Protein AF-A0A1G5ZFM4-F1 (afdb_monomer)

Structure (mmCIF, N/CA/C/O backbone):
data_AF-A0A1G5ZFM4-F1
#
_entry.id   AF-A0A1G5ZFM4-F1
#
loop_
_atom_site.group_PDB
_atom_site.id
_atom_site.type_symbol
_atom_site.label_atom_id
_atom_site.label_alt_id
_atom_site.label_comp_id
_atom_site.label_asym_id
_atom_site.label_entity_id
_atom_site.label_seq_id
_atom_site.pdbx_PDB_ins_code
_atom_site.Cartn_x
_atom_site.Cartn_y
_atom_site.Cartn_z
_atom_site.occupancy
_atom_site.B_iso_or_equiv
_atom_site.auth_seq_id
_atom_site.auth_comp_id
_atom_site.auth_asym_id
_atom_site.auth_atom_id
_atom_site.pdbx_PDB_model_num
ATOM 1 N N . MET A 1 1 ? -8.420 15.156 22.015 1.00 40.09 1 MET A N 1
ATOM 2 C CA . MET A 1 1 ? -8.846 15.618 20.677 1.00 40.09 1 MET A CA 1
ATOM 3 C C . MET A 1 1 ? -8.509 14.537 19.638 1.00 40.09 1 MET A C 1
ATOM 5 O O . MET A 1 1 ? -7.504 14.629 18.958 1.00 40.09 1 MET A O 1
ATOM 9 N N . LEU A 1 2 ? -9.284 13.442 19.582 1.00 51.28 2 LEU A N 1
ATOM 10 C CA . LEU A 1 2 ? -9.049 12.286 18.688 1.00 51.28 2 LEU A CA 1
ATOM 11 C C . LEU A 1 2 ? -10.316 12.008 17.871 1.00 51.28 2 LEU A C 1
ATOM 13 O O . LEU A 1 2 ? -10.986 10.988 18.011 1.00 51.28 2 LEU A O 1
ATOM 17 N N . GLY A 1 3 ? -10.688 12.980 17.049 1.00 60.31 3 GLY A N 1
ATOM 18 C CA . GLY A 1 3 ? -11.820 12.876 16.142 1.00 60.31 3 GLY A CA 1
ATOM 19 C C . GLY A 1 3 ? -11.509 13.687 14.905 1.00 60.31 3 GLY A C 1
ATOM 20 O O . GLY A 1 3 ? -11.677 14.895 14.929 1.00 60.31 3 GLY A O 1
ATOM 21 N N . ILE A 1 4 ? -11.006 13.036 13.856 1.00 63.47 4 ILE A N 1
ATOM 22 C CA . ILE A 1 4 ? -10.838 13.707 12.561 1.00 63.47 4 ILE A CA 1
ATOM 23 C C . ILE A 1 4 ? -11.514 12.889 11.458 1.00 63.47 4 ILE A C 1
ATOM 25 O O . ILE A 1 4 ? -12.277 13.446 10.678 1.00 63.47 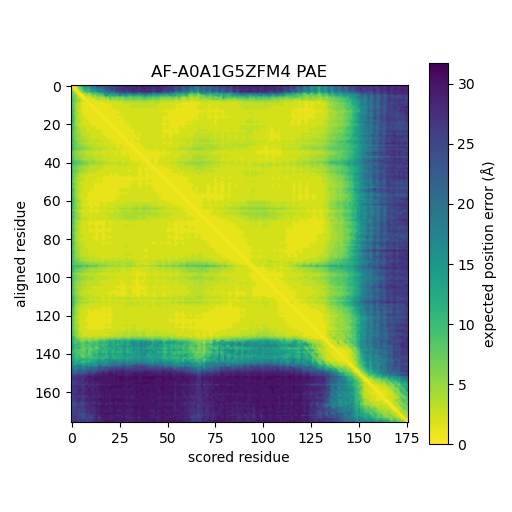4 ILE A O 1
ATOM 29 N N . LEU A 1 5 ? -11.369 11.558 11.443 1.00 72.19 5 LEU A N 1
ATOM 30 C CA . LEU A 1 5 ? -12.020 10.723 10.427 1.00 72.19 5 LEU A CA 1
ATOM 31 C C . LEU A 1 5 ? -13.187 9.898 10.981 1.00 72.19 5 LEU A C 1
ATOM 33 O O . LEU A 1 5 ? -13.056 9.162 11.966 1.00 72.19 5 LEU A O 1
ATOM 37 N N . LYS A 1 6 ? -14.335 9.992 10.299 1.00 84.25 6 LYS A N 1
ATOM 38 C CA . LYS A 1 6 ? -15.476 9.088 10.492 1.00 84.25 6 LYS A CA 1
ATOM 39 C C . LYS A 1 6 ? -15.071 7.671 10.068 1.00 84.25 6 LYS A C 1
ATOM 41 O O . LYS A 1 6 ? -14.254 7.499 9.165 1.00 84.25 6 LYS A O 1
ATOM 46 N N . ASN A 1 7 ? -15.675 6.650 10.681 1.00 86.50 7 ASN A N 1
ATOM 47 C CA . ASN A 1 7 ? -15.388 5.251 10.327 1.00 86.50 7 ASN A CA 1
ATOM 48 C C . ASN A 1 7 ? -15.657 4.973 8.838 1.00 86.50 7 ASN A C 1
ATOM 50 O O . ASN A 1 7 ? -14.883 4.273 8.200 1.00 86.50 7 ASN A O 1
ATOM 54 N N . THR A 1 8 ? -16.686 5.603 8.264 1.00 91.00 8 THR A N 1
ATOM 55 C CA . THR A 1 8 ? -16.989 5.534 6.828 1.00 91.00 8 THR A CA 1
ATOM 56 C C . THR A 1 8 ? -15.847 6.058 5.956 1.00 91.00 8 THR A C 1
ATOM 58 O O . THR A 1 8 ? -15.539 5.455 4.932 1.00 91.00 8 THR A O 1
ATOM 61 N N . THR A 1 9 ? -15.185 7.145 6.361 1.00 95.19 9 THR A N 1
ATOM 62 C CA . THR A 1 9 ? -14.025 7.690 5.645 1.00 95.19 9 THR A CA 1
ATOM 63 C C . THR A 1 9 ? -12.827 6.751 5.727 1.00 95.19 9 THR A C 1
ATOM 65 O O . THR A 1 9 ? -12.154 6.544 4.724 1.00 95.19 9 THR A O 1
ATOM 68 N N . ILE A 1 10 ? -12.591 6.126 6.885 1.00 96.19 10 ILE A N 1
ATOM 69 C CA . ILE A 1 10 ? -11.510 5.144 7.040 1.00 96.19 10 ILE A CA 1
ATOM 70 C C . ILE A 1 10 ? -11.770 3.924 6.158 1.00 96.19 10 ILE A C 1
ATOM 72 O O . ILE A 1 10 ? -10.892 3.551 5.392 1.00 96.19 10 ILE A O 1
ATOM 76 N N . THR A 1 11 ? -12.979 3.357 6.171 1.00 97.19 11 THR A N 1
ATOM 77 C CA . THR A 1 11 ? -13.350 2.249 5.273 1.00 97.19 11 THR A CA 1
ATOM 78 C C . THR A 1 11 ? -13.088 2.592 3.807 1.00 97.19 11 THR A C 1
ATOM 80 O O . THR A 1 11 ? -12.487 1.791 3.095 1.00 97.19 11 THR A O 1
ATOM 83 N N . LYS A 1 12 ? -13.470 3.796 3.359 1.00 97.81 12 LYS A N 1
ATOM 84 C CA . LYS A 1 12 ? -13.161 4.267 2.000 1.00 97.81 12 LYS A CA 1
ATOM 85 C C . LYS A 1 12 ? -11.655 4.382 1.752 1.00 97.81 12 LYS A C 1
ATOM 87 O O . LYS A 1 12 ? -11.217 4.028 0.669 1.00 97.81 12 LYS A O 1
ATOM 92 N N . GLY A 1 13 ? -10.874 4.812 2.742 1.00 98.00 13 GLY A N 1
ATOM 93 C CA . GLY A 1 13 ? -9.412 4.861 2.662 1.00 98.00 13 GLY A CA 1
ATOM 94 C C . GLY A 1 13 ? -8.767 3.488 2.443 1.00 98.00 13 GLY A C 1
ATOM 95 O O . GLY A 1 13 ? -7.890 3.371 1.598 1.00 98.00 13 GLY A O 1
ATOM 96 N N . PHE A 1 14 ? -9.249 2.432 3.113 1.00 98.56 14 PHE A N 1
ATOM 97 C CA . PHE A 1 14 ? -8.791 1.053 2.858 1.00 98.56 14 PHE A CA 1
ATOM 98 C C . PHE A 1 14 ? -9.116 0.595 1.432 1.00 98.56 14 PHE A C 1
ATOM 100 O O . PHE A 1 14 ? -8.272 -0.002 0.768 1.00 98.56 14 PHE A O 1
ATOM 107 N N . VAL A 1 15 ? -10.333 0.881 0.954 1.00 98.56 15 VAL A N 1
ATOM 108 C CA . VAL A 1 15 ? -10.727 0.546 -0.423 1.00 98.56 15 VAL A CA 1
ATOM 109 C C . VAL A 1 15 ? -9.863 1.306 -1.424 1.00 98.56 15 VAL A C 1
ATOM 111 O O . VAL A 1 15 ? -9.356 0.708 -2.365 1.00 98.56 15 VAL A O 1
ATOM 114 N N . LEU A 1 16 ? -9.644 2.601 -1.193 1.00 98.38 16 LEU A N 1
ATOM 115 C CA . LEU A 1 16 ? -8.810 3.444 -2.041 1.00 98.38 16 LEU A CA 1
ATOM 116 C C . LEU A 1 16 ? -7.363 2.937 -2.085 1.00 98.38 16 LEU A C 1
ATOM 118 O O . LEU A 1 16 ? -6.819 2.805 -3.174 1.00 98.38 16 LEU A O 1
ATOM 122 N N . ALA A 1 17 ? -6.776 2.577 -0.939 1.00 98.38 17 ALA A N 1
ATOM 123 C CA . ALA A 1 17 ? -5.447 1.965 -0.870 1.00 98.38 17 ALA A CA 1
ATOM 124 C C . ALA A 1 17 ? -5.358 0.704 -1.736 1.00 98.38 17 ALA A C 1
ATOM 126 O O . ALA A 1 17 ? -4.414 0.532 -2.505 1.00 98.38 17 ALA A O 1
ATOM 127 N N . GLY A 1 18 ? -6.373 -0.159 -1.655 1.00 98.44 18 GLY A N 1
ATOM 128 C CA . GLY A 1 18 ? -6.423 -1.363 -2.474 1.00 98.44 18 GLY A CA 1
ATOM 129 C C . GLY A 1 18 ? -6.543 -1.068 -3.964 1.00 98.44 18 GLY A C 1
ATOM 130 O O . GLY A 1 18 ? -5.833 -1.675 -4.758 1.00 98.44 18 GLY A O 1
ATOM 131 N N . LEU A 1 19 ? -7.380 -0.102 -4.350 1.00 98.44 19 LEU A N 1
ATOM 132 C CA . LEU A 1 19 ? -7.529 0.319 -5.746 1.00 98.44 19 LEU A CA 1
ATOM 133 C C . LEU A 1 19 ? -6.250 0.951 -6.307 1.00 98.44 19 LEU A C 1
ATOM 135 O O . LEU A 1 19 ? -5.913 0.694 -7.459 1.00 98.44 19 LEU A O 1
ATOM 139 N N . PHE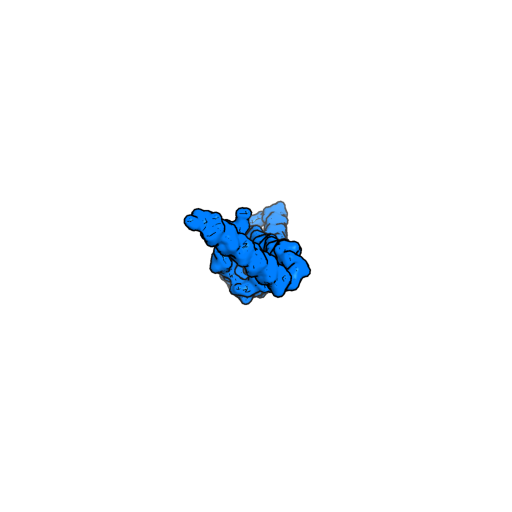 A 1 20 ? -5.506 1.719 -5.508 1.00 97.94 20 PHE A N 1
ATOM 140 C CA . PHE A 1 20 ? -4.201 2.233 -5.926 1.00 97.94 20 PHE A CA 1
ATOM 141 C C . PHE A 1 20 ? -3.205 1.104 -6.181 1.00 97.94 20 PHE A C 1
ATOM 143 O O . PHE A 1 20 ? -2.521 1.136 -7.201 1.00 97.94 20 PHE A O 1
ATOM 150 N N . ASN A 1 21 ? -3.181 0.059 -5.351 1.00 98.31 21 ASN A N 1
ATOM 151 C CA . ASN A 1 21 ? -2.384 -1.131 -5.654 1.00 98.31 21 ASN A CA 1
ATOM 152 C C . ASN A 1 21 ? -2.823 -1.793 -6.976 1.00 98.31 21 ASN A C 1
ATOM 154 O O . ASN A 1 21 ? -1.967 -2.239 -7.732 1.00 98.31 21 ASN A O 1
ATOM 158 N N . MET A 1 22 ? -4.120 -1.795 -7.319 1.00 98.19 22 MET A N 1
ATOM 159 C CA . MET A 1 22 ? -4.601 -2.337 -8.606 1.00 98.19 22 MET A CA 1
ATOM 160 C C . MET A 1 22 ? -4.102 -1.560 -9.826 1.00 98.19 22 MET A C 1
ATOM 162 O O . MET A 1 22 ? -4.097 -2.109 -10.928 1.00 98.19 22 MET A O 1
ATOM 166 N N . THR A 1 23 ? -3.642 -0.316 -9.665 1.00 96.81 23 THR A N 1
ATOM 167 C CA . THR A 1 23 ? -3.073 0.449 -10.787 1.00 96.81 23 THR A CA 1
ATOM 168 C C . THR A 1 23 ? -1.830 -0.219 -11.375 1.00 96.81 23 THR A C 1
ATOM 170 O O . THR A 1 23 ? -1.540 -0.016 -12.555 1.00 96.81 23 THR A O 1
ATOM 173 N N . VAL A 1 24 ? -1.161 -1.102 -10.617 1.00 97.12 24 VAL A N 1
ATOM 174 C CA . VAL A 1 24 ? -0.063 -1.934 -11.124 1.00 97.12 24 VAL A CA 1
ATOM 175 C C . VAL A 1 24 ? -0.486 -2.745 -12.348 1.00 97.12 24 VAL A C 1
ATOM 177 O O . VAL A 1 24 ? 0.302 -2.881 -13.276 1.00 97.12 24 VAL A O 1
ATOM 180 N N . LEU A 1 25 ? -1.737 -3.218 -12.417 1.00 97.62 25 LEU A N 1
ATOM 181 C CA . LEU A 1 25 ? -2.256 -3.963 -13.569 1.00 97.62 25 LEU A CA 1
ATOM 182 C C . LEU A 1 25 ? -2.291 -3.099 -14.829 1.00 97.62 25 LEU A C 1
ATOM 184 O O . LEU A 1 25 ? -1.978 -3.574 -15.914 1.00 97.62 25 LEU A O 1
ATOM 188 N N . VAL A 1 26 ? -2.630 -1.818 -14.683 1.00 97.44 26 VAL A N 1
ATOM 189 C CA . VAL A 1 26 ? -2.689 -0.879 -15.804 1.00 97.44 26 VAL A CA 1
ATOM 190 C C . VAL A 1 26 ? -1.278 -0.550 -16.282 1.00 97.44 26 VAL A C 1
ATOM 192 O O . VAL A 1 26 ? -0.970 -0.740 -17.456 1.00 97.44 26 VAL A O 1
ATOM 195 N N . PHE A 1 27 ? -0.392 -0.115 -15.382 1.00 97.19 27 PHE A N 1
ATOM 196 C CA . PHE A 1 27 ? 0.949 0.330 -15.777 1.00 97.19 27 PHE A CA 1
ATOM 197 C C . PHE A 1 27 ? 1.872 -0.807 -16.227 1.00 97.19 27 PHE A C 1
ATOM 199 O O . PHE A 1 27 ? 2.710 -0.615 -17.108 1.00 97.19 27 PHE A O 1
ATOM 206 N N . SER A 1 28 ? 1.683 -2.011 -15.682 1.00 96.56 28 SER A N 1
ATOM 207 C CA . SER A 1 28 ? 2.411 -3.204 -16.124 1.00 96.56 28 SER A CA 1
ATOM 208 C C . SER A 1 28 ? 1.803 -3.880 -17.353 1.00 96.56 28 SER A C 1
ATOM 210 O O . SER A 1 28 ? 2.336 -4.897 -17.790 1.00 96.56 28 SER A O 1
ATOM 212 N N . ARG A 1 29 ? 0.702 -3.355 -17.916 1.00 97.50 29 ARG A N 1
ATOM 213 C CA . ARG A 1 29 ? -0.047 -3.990 -19.017 1.00 97.50 29 ARG A CA 1
ATOM 214 C C . ARG A 1 29 ? -0.407 -5.443 -18.678 1.00 97.50 29 ARG A C 1
ATOM 216 O O . ARG A 1 29 ? -0.112 -6.362 -19.435 1.00 97.50 29 ARG A O 1
ATOM 223 N N . PHE A 1 30 ? -0.990 -5.651 -17.498 1.00 96.56 30 PHE A N 1
ATOM 224 C CA . PHE A 1 30 ? -1.257 -6.968 -16.912 1.00 96.56 30 PHE A CA 1
ATOM 225 C C . PHE A 1 30 ? 0.006 -7.842 -16.825 1.00 96.56 30 PHE A C 1
ATOM 227 O O . PHE A 1 30 ? 0.009 -8.993 -17.253 1.00 96.56 30 PHE A O 1
ATOM 234 N N . PHE A 1 31 ? 1.078 -7.283 -16.256 1.00 96.88 31 PHE A N 1
ATOM 235 C CA . PHE A 1 31 ? 2.375 -7.941 -16.035 1.00 96.88 31 PHE A CA 1
ATOM 236 C C . PHE A 1 31 ? 3.161 -8.307 -17.304 1.00 96.88 31 PHE A C 1
ATOM 238 O O . PHE A 1 31 ? 4.107 -9.087 -17.239 1.00 96.88 31 PHE A O 1
ATOM 245 N N . THR A 1 32 ? 2.795 -7.745 -18.458 1.00 96.94 32 THR A N 1
ATOM 246 C CA . THR A 1 32 ? 3.497 -7.988 -19.729 1.00 96.94 32 THR A CA 1
ATOM 247 C C . THR A 1 32 ? 4.544 -6.924 -20.062 1.00 96.94 32 THR A C 1
ATOM 249 O O . THR A 1 32 ? 5.300 -7.097 -21.012 1.00 96.94 32 THR A O 1
ATOM 252 N N . ASN A 1 33 ? 4.623 -5.830 -19.296 1.00 96.81 33 ASN A N 1
ATOM 253 C CA . ASN A 1 33 ? 5.641 -4.791 -19.459 1.00 96.81 33 ASN A CA 1
ATOM 254 C C . ASN A 1 33 ? 6.985 -5.236 -18.840 1.00 96.81 33 ASN A C 1
ATOM 256 O O . ASN A 1 33 ? 7.080 -5.284 -17.611 1.00 96.81 33 ASN A O 1
ATOM 260 N N . PRO A 1 34 ? 8.031 -5.518 -19.645 1.00 96.75 34 PRO A N 1
ATOM 261 C CA . PRO A 1 34 ? 9.305 -6.021 -19.131 1.00 96.75 34 PRO A CA 1
ATOM 262 C C . PRO A 1 34 ? 10.148 -4.928 -18.460 1.00 96.75 34 PRO A C 1
ATOM 264 O O . PRO A 1 34 ? 10.967 -5.225 -17.594 1.00 96.75 34 PRO A O 1
ATOM 267 N N . VAL A 1 35 ? 9.911 -3.655 -18.798 1.00 98.00 35 VAL A N 1
ATOM 268 C CA . VAL A 1 35 ? 10.729 -2.529 -18.326 1.00 98.00 35 VAL A CA 1
ATOM 269 C C . VAL A 1 35 ? 10.606 -2.338 -16.815 1.00 98.00 35 VAL A C 1
ATOM 271 O O . VAL A 1 35 ? 11.572 -1.926 -16.176 1.00 98.00 35 VAL A O 1
ATOM 274 N N . ILE A 1 36 ? 9.448 -2.662 -16.225 1.00 97.56 36 ILE A N 1
ATOM 275 C CA . ILE A 1 36 ? 9.244 -2.558 -14.774 1.00 97.56 36 ILE A CA 1
ATOM 276 C C . ILE A 1 36 ? 10.153 -3.562 -14.027 1.00 97.56 36 ILE A C 1
ATOM 278 O O . ILE A 1 36 ? 11.020 -3.103 -13.282 1.00 97.56 36 ILE A O 1
ATOM 282 N N . PRO A 1 37 ? 10.061 -4.889 -14.261 1.00 97.38 37 PRO A N 1
ATOM 283 C CA . PRO A 1 37 ? 10.990 -5.851 -13.667 1.00 97.38 37 PRO A CA 1
ATOM 284 C C . PRO A 1 37 ? 12.461 -5.623 -14.016 1.00 97.38 37 PRO A C 1
ATOM 286 O O . PRO A 1 37 ? 13.321 -5.883 -13.187 1.00 97.38 37 PRO A O 1
ATOM 289 N N . GLU A 1 38 ? 12.788 -5.139 -15.214 1.00 97.06 38 GLU A N 1
ATOM 290 C CA . GLU A 1 38 ? 14.181 -4.833 -15.569 1.00 97.06 38 GLU A CA 1
ATOM 291 C C . GLU A 1 38 ? 14.762 -3.672 -14.751 1.00 97.06 38 GLU A C 1
ATOM 293 O O . GLU A 1 38 ? 15.964 -3.646 -14.489 1.00 97.06 38 GLU A O 1
ATOM 298 N N . SER A 1 39 ? 13.925 -2.706 -14.359 1.00 96.50 39 SER A N 1
ATOM 299 C CA . SER A 1 39 ? 14.356 -1.500 -13.642 1.00 96.50 39 SER A CA 1
ATOM 300 C C . SER A 1 39 ? 14.556 -1.736 -12.140 1.00 96.50 39 SER A C 1
ATOM 302 O O . SER A 1 39 ? 15.407 -1.093 -11.528 1.00 96.50 39 SER A O 1
ATOM 304 N N . ASP A 1 40 ? 13.799 -2.654 -11.534 1.00 95.31 40 ASP A N 1
ATOM 305 C CA . ASP A 1 40 ? 14.015 -3.147 -10.166 1.00 95.31 40 ASP A CA 1
ATOM 306 C C . ASP A 1 40 ? 13.632 -4.638 -10.085 1.00 95.31 40 ASP A C 1
ATOM 308 O O . ASP A 1 40 ? 12.502 -4.982 -9.720 1.00 95.31 40 ASP A O 1
ATOM 312 N N . PRO A 1 41 ? 14.558 -5.552 -10.423 1.00 94.75 41 PRO A N 1
ATOM 313 C CA . PRO A 1 41 ? 14.256 -6.979 -10.540 1.00 94.75 41 PRO A CA 1
ATOM 314 C C . PRO A 1 41 ? 14.014 -7.665 -9.202 1.00 94.75 41 PRO A C 1
ATOM 316 O O . PRO A 1 41 ? 13.526 -8.793 -9.175 1.00 94.75 41 PRO A O 1
ATOM 319 N N . VAL A 1 42 ? 14.358 -7.021 -8.087 1.00 93.12 42 VAL A N 1
ATOM 320 C CA . VAL A 1 42 ? 14.162 -7.602 -6.760 1.00 93.12 42 VAL A CA 1
ATOM 321 C C . VAL A 1 42 ? 12.746 -7.302 -6.289 1.00 93.12 42 VAL A C 1
ATOM 323 O O . VAL A 1 42 ? 11.974 -8.225 -6.023 1.00 93.12 42 VAL A O 1
ATOM 326 N N . VAL A 1 43 ? 12.382 -6.021 -6.215 1.00 94.25 43 VAL A N 1
ATOM 327 C CA . VAL A 1 43 ? 11.105 -5.608 -5.617 1.00 94.25 43 VAL A CA 1
ATOM 328 C C . VAL A 1 43 ? 9.986 -5.541 -6.650 1.00 94.25 43 VAL A C 1
ATOM 330 O O . VAL A 1 43 ? 8.861 -5.933 -6.343 1.00 94.25 43 VAL A O 1
ATOM 333 N N . MET A 1 44 ? 10.291 -5.139 -7.884 1.00 96.75 44 MET A N 1
ATOM 334 C CA . MET A 1 44 ? 9.321 -5.014 -8.978 1.00 96.75 44 MET A CA 1
ATOM 335 C C . MET A 1 44 ? 9.385 -6.168 -9.982 1.00 96.75 44 MET A C 1
ATOM 337 O O . MET A 1 44 ? 8.945 -6.038 -11.123 1.00 96.75 44 MET A O 1
ATOM 341 N N . SER A 1 45 ? 9.860 -7.337 -9.542 1.00 96.69 45 SER A N 1
ATOM 342 C CA . SER A 1 45 ? 9.680 -8.594 -10.277 1.00 96.69 45 SER A CA 1
ATOM 343 C C . SER A 1 45 ? 8.198 -8.892 -10.529 1.00 96.69 45 SER A C 1
ATOM 345 O O . SER A 1 45 ? 7.334 -8.441 -9.782 1.00 96.69 45 SER A O 1
ATOM 347 N N . ASN A 1 46 ? 7.881 -9.748 -11.505 1.00 95.31 46 ASN A N 1
ATOM 348 C CA . ASN A 1 46 ? 6.496 -10.192 -11.733 1.00 95.31 46 ASN A CA 1
ATOM 349 C C . ASN A 1 46 ? 5.842 -10.766 -10.466 1.00 95.31 46 ASN A C 1
ATOM 351 O O . ASN A 1 46 ? 4.663 -10.527 -10.216 1.00 95.31 46 ASN A O 1
ATOM 355 N N . PHE A 1 47 ? 6.617 -11.470 -9.634 1.00 97.31 47 PHE A N 1
ATOM 356 C CA . PHE A 1 47 ? 6.150 -11.919 -8.326 1.00 97.31 47 PHE A CA 1
ATOM 357 C C . PHE A 1 47 ? 5.808 -10.735 -7.410 1.00 97.31 47 PHE A C 1
ATOM 359 O O . PHE A 1 47 ? 4.723 -10.703 -6.832 1.00 97.31 47 PHE A O 1
ATOM 366 N N . GLY A 1 48 ? 6.693 -9.739 -7.319 1.00 97.44 48 GLY A N 1
ATOM 367 C CA . GLY A 1 48 ? 6.446 -8.498 -6.582 1.00 97.44 48 GLY A CA 1
ATOM 368 C C . GLY A 1 48 ? 5.187 -7.768 -7.057 1.00 97.44 48 GLY A C 1
ATOM 369 O O . GLY A 1 48 ? 4.337 -7.414 -6.242 1.00 97.44 48 GLY A O 1
ATOM 370 N N . LEU A 1 49 ? 4.990 -7.638 -8.372 1.00 97.94 49 LEU A N 1
ATOM 371 C CA . LEU A 1 49 ? 3.803 -6.999 -8.951 1.00 97.94 49 LEU A CA 1
ATOM 372 C C . LEU A 1 49 ? 2.506 -7.746 -8.600 1.00 97.94 49 LEU A C 1
ATOM 374 O O . LEU A 1 49 ? 1.500 -7.118 -8.265 1.00 97.94 49 LEU A O 1
ATOM 378 N N . VAL A 1 50 ? 2.522 -9.082 -8.614 1.00 98.25 50 VAL A N 1
ATOM 379 C CA . VAL A 1 50 ? 1.390 -9.895 -8.139 1.00 98.25 50 VAL A CA 1
ATOM 380 C C . VAL A 1 50 ? 1.159 -9.678 -6.644 1.00 98.25 50 VAL A C 1
ATOM 382 O O . VAL A 1 50 ? 0.016 -9.519 -6.214 1.00 98.25 50 VAL A O 1
ATOM 385 N N . MET A 1 51 ? 2.220 -9.607 -5.842 1.00 98.19 51 MET A N 1
ATOM 386 C CA . MET A 1 51 ? 2.099 -9.349 -4.408 1.00 98.19 51 MET A CA 1
ATOM 387 C C . MET A 1 51 ? 1.494 -7.975 -4.109 1.00 98.19 51 MET A C 1
ATOM 389 O O . MET A 1 51 ? 0.689 -7.873 -3.184 1.00 98.19 51 MET A O 1
ATOM 393 N N . ILE A 1 52 ? 1.780 -6.942 -4.908 1.00 98.00 52 ILE A N 1
ATOM 394 C CA . ILE A 1 52 ? 1.114 -5.633 -4.797 1.00 98.00 52 ILE A CA 1
ATOM 395 C C . ILE A 1 52 ? -0.407 -5.790 -4.947 1.00 98.00 52 ILE A C 1
ATOM 397 O O . ILE A 1 52 ? -1.167 -5.257 -4.131 1.00 98.00 52 ILE A O 1
ATOM 401 N N . VAL A 1 53 ? -0.868 -6.575 -5.928 1.00 98.56 53 VAL A N 1
ATOM 402 C CA . VAL A 1 53 ? -2.299 -6.886 -6.109 1.00 98.56 53 VAL A CA 1
ATOM 403 C C . VAL A 1 53 ? -2.861 -7.620 -4.891 1.00 98.56 53 VAL A C 1
ATOM 405 O O . VAL A 1 53 ? -3.895 -7.216 -4.359 1.00 98.56 53 VAL A O 1
ATOM 408 N N . VAL A 1 54 ? -2.173 -8.655 -4.401 1.00 98.69 54 VAL A N 1
ATOM 409 C CA . VAL A 1 54 ? -2.603 -9.429 -3.222 1.00 98.69 54 VAL A CA 1
ATOM 410 C C . VAL A 1 54 ? -2.751 -8.532 -1.990 1.00 98.69 54 VAL A C 1
ATOM 412 O O . VAL A 1 54 ? -3.775 -8.594 -1.306 1.00 98.69 54 VAL A O 1
ATOM 415 N N . TRP A 1 55 ? -1.791 -7.642 -1.734 1.00 98.44 55 TRP A N 1
ATOM 416 C CA . TRP A 1 55 ? -1.887 -6.658 -0.653 1.00 98.44 55 TRP A CA 1
ATOM 417 C C . TRP A 1 55 ? -3.062 -5.701 -0.847 1.00 98.44 55 TRP A C 1
ATOM 419 O O . TRP A 1 55 ? -3.788 -5.413 0.106 1.00 98.44 55 TRP A O 1
ATOM 429 N N . GLY A 1 56 ? -3.320 -5.278 -2.085 1.00 98.56 56 GLY A N 1
ATOM 430 C CA . GLY A 1 56 ? -4.467 -4.431 -2.392 1.00 98.56 56 GLY A CA 1
ATOM 431 C C . GLY A 1 56 ? -5.800 -5.106 -2.053 1.00 98.56 56 GLY A C 1
ATOM 432 O O . GLY A 1 56 ? -6.671 -4.496 -1.424 1.00 98.56 56 GLY A O 1
ATOM 433 N N . LEU A 1 57 ? -5.939 -6.392 -2.389 1.00 98.75 57 LEU A N 1
ATOM 434 C CA . LEU A 1 57 ? -7.093 -7.206 -1.998 1.00 98.75 57 LEU A CA 1
ATOM 435 C C . LEU A 1 57 ? -7.183 -7.370 -0.477 1.00 98.75 57 LEU A C 1
ATOM 437 O O . LEU A 1 57 ? -8.277 -7.264 0.082 1.00 98.75 57 LEU A O 1
ATOM 441 N N . ALA A 1 58 ? -6.052 -7.566 0.206 1.00 98.62 58 ALA A N 1
ATOM 442 C CA . ALA A 1 58 ? -6.014 -7.670 1.661 1.00 98.62 58 ALA A CA 1
ATOM 443 C C . ALA A 1 58 ? -6.569 -6.400 2.328 1.00 98.62 58 ALA A C 1
ATOM 445 O O . ALA A 1 58 ? -7.426 -6.510 3.209 1.00 98.62 58 ALA A O 1
ATOM 446 N N . TYR A 1 59 ? -6.187 -5.202 1.868 1.00 98.50 59 TYR A N 1
ATOM 447 C CA . TYR A 1 59 ? -6.731 -3.946 2.401 1.00 98.50 59 TYR A CA 1
ATOM 448 C C . TYR A 1 59 ? -8.248 -3.841 2.191 1.00 98.50 59 TYR A C 1
ATOM 450 O O . TYR A 1 59 ? -8.985 -3.509 3.125 1.00 98.50 59 TYR A O 1
ATOM 458 N N . ILE A 1 60 ? -8.733 -4.159 0.985 1.00 98.69 60 ILE A N 1
ATOM 459 C CA . ILE A 1 60 ? -10.165 -4.110 0.652 1.00 98.69 60 ILE A CA 1
ATOM 460 C C . ILE A 1 60 ? -10.952 -5.087 1.530 1.00 98.69 60 ILE A C 1
ATOM 462 O O . ILE A 1 60 ? -11.988 -4.708 2.087 1.00 98.69 60 ILE A O 1
ATOM 466 N N . SER A 1 61 ? -10.446 -6.311 1.704 1.00 98.38 61 SER A N 1
ATOM 467 C CA . SER A 1 61 ? -11.126 -7.387 2.436 1.00 98.38 61 SER A CA 1
ATOM 468 C C . SER A 1 61 ? -11.448 -7.016 3.888 1.00 98.38 61 SER A C 1
ATOM 470 O O . SER A 1 61 ? -12.510 -7.367 4.404 1.00 98.38 61 SER A O 1
ATOM 472 N N . VAL A 1 62 ? -10.581 -6.232 4.536 1.00 97.69 62 VAL A N 1
ATOM 473 C CA . VAL A 1 62 ? -10.752 -5.825 5.938 1.00 97.69 62 VAL A CA 1
ATOM 474 C C . VAL A 1 62 ? -11.326 -4.420 6.104 1.00 97.69 62 VAL A C 1
ATOM 476 O O . VAL A 1 62 ? -11.552 -3.986 7.230 1.00 97.69 62 VAL A O 1
ATOM 479 N N . SER A 1 63 ? -11.629 -3.708 5.018 1.00 97.75 63 SER A N 1
ATOM 480 C CA . SER A 1 63 ? -12.070 -2.301 5.030 1.00 97.75 63 SER A CA 1
ATOM 481 C C . SER A 1 63 ? -13.258 -1.993 5.954 1.00 97.75 63 SER A C 1
ATOM 483 O O . SER A 1 63 ? -13.345 -0.893 6.501 1.00 97.75 63 SER A O 1
ATOM 485 N N . LYS A 1 64 ? -14.178 -2.943 6.165 1.00 96.19 64 LYS A N 1
ATOM 486 C CA . LYS A 1 64 ? -15.322 -2.803 7.090 1.00 96.19 64 LYS A CA 1
ATOM 487 C C . LYS A 1 64 ? -15.039 -3.333 8.501 1.00 96.19 64 LYS A C 1
ATOM 489 O O . LYS A 1 64 ? -15.681 -2.903 9.452 1.00 96.19 64 LYS A O 1
ATOM 494 N N . ASN A 1 65 ? -14.055 -4.222 8.636 1.00 96.12 65 ASN A N 1
ATOM 495 C CA . ASN A 1 65 ? -13.742 -4.958 9.865 1.00 96.12 65 ASN A CA 1
ATOM 496 C C . ASN A 1 65 ? -12.391 -4.562 10.488 1.00 96.12 65 ASN A C 1
ATOM 498 O O . ASN A 1 65 ? -11.968 -5.152 11.483 1.00 96.12 65 ASN A O 1
ATOM 502 N N . TYR A 1 66 ? -11.735 -3.525 9.961 1.00 96.44 66 TYR A N 1
ATOM 503 C CA . TYR A 1 66 ? -10.440 -3.027 10.424 1.00 96.44 66 TYR A CA 1
ATOM 504 C C . TYR A 1 66 ? -10.345 -2.779 11.947 1.00 96.44 66 TYR A C 1
ATOM 506 O O . TYR A 1 66 ? -9.262 -3.008 12.493 1.00 96.44 66 TYR A O 1
ATOM 514 N N . PRO A 1 67 ? -11.411 -2.378 12.690 1.00 94.56 67 PRO A N 1
ATOM 515 C CA . PRO A 1 67 ? -11.298 -2.195 14.136 1.00 94.56 67 PRO A CA 1
ATOM 516 C C . PRO A 1 67 ? -10.994 -3.493 14.896 1.00 94.56 67 PRO A C 1
ATOM 518 O O . PRO A 1 67 ? -10.373 -3.441 15.958 1.00 94.56 67 PRO A O 1
ATOM 521 N N . ALA A 1 68 ? -11.410 -4.648 14.363 1.00 95.44 68 ALA A N 1
ATOM 522 C CA . ALA A 1 68 ? -11.178 -5.958 14.971 1.00 95.44 68 ALA A CA 1
ATOM 523 C C . ALA A 1 68 ? -9.751 -6.479 14.727 1.00 95.44 68 ALA A C 1
ATOM 525 O O . ALA A 1 68 ? -9.225 -7.240 15.534 1.00 95.44 68 ALA A O 1
ATOM 526 N N . VAL A 1 69 ? -9.096 -6.025 13.655 1.00 96.69 69 VAL A N 1
ATOM 527 C CA . VAL A 1 69 ? -7.797 -6.537 13.185 1.00 96.69 69 VAL A CA 1
ATOM 528 C C . VAL A 1 69 ? -6.688 -5.486 13.277 1.00 96.69 69 VAL A C 1
ATOM 530 O O . VAL A 1 69 ? -5.839 -5.370 12.403 1.00 96.69 69 VAL A O 1
ATOM 533 N N . LYS A 1 70 ? -6.657 -4.702 14.360 1.00 96.31 70 LYS A N 1
ATOM 534 C CA . LYS A 1 70 ? -5.710 -3.580 14.526 1.00 96.31 70 LYS A CA 1
ATOM 535 C C . LYS A 1 70 ? -4.234 -3.928 14.263 1.00 96.31 70 LYS A C 1
ATOM 537 O O . LYS A 1 70 ? -3.513 -3.105 13.723 1.00 96.31 70 LYS A O 1
ATOM 542 N N . TRP A 1 71 ? -3.780 -5.130 14.620 1.00 97.81 71 TRP A N 1
ATOM 543 C CA . TRP A 1 71 ? -2.392 -5.543 14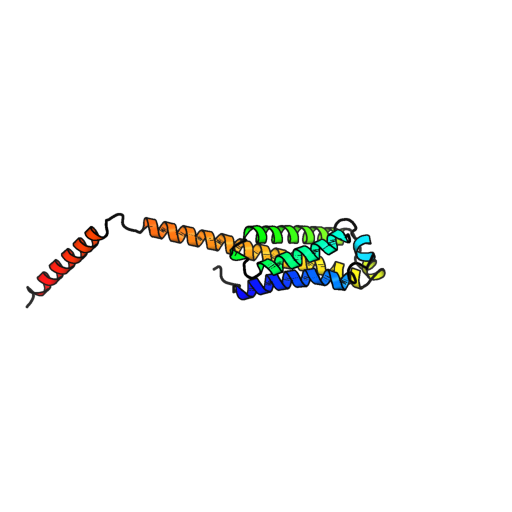.383 1.00 97.81 71 TRP A CA 1
ATOM 544 C C . TRP A 1 71 ? -2.106 -5.804 12.904 1.00 97.81 71 TRP A C 1
ATOM 546 O O . TRP A 1 71 ? -1.017 -5.494 12.442 1.00 97.81 71 TRP A O 1
ATOM 556 N N . LEU A 1 72 ? -3.100 -6.265 12.144 1.00 98.38 72 LEU A N 1
ATOM 557 C CA . LEU A 1 72 ? -2.995 -6.357 10.691 1.00 98.38 72 LEU A CA 1
ATOM 558 C C . LEU A 1 72 ? -2.887 -4.963 10.054 1.00 98.38 72 LEU A C 1
ATOM 560 O O . LEU A 1 72 ? -2.115 -4.772 9.125 1.00 98.38 72 LEU A O 1
ATOM 564 N N . VAL A 1 73 ? -3.582 -3.961 10.604 1.00 98.44 73 VAL A N 1
ATOM 565 C CA . VAL A 1 73 ? -3.425 -2.564 10.158 1.00 98.44 73 VAL A CA 1
ATOM 566 C C . VAL A 1 73 ? -1.994 -2.059 10.388 1.00 98.44 73 VAL A C 1
ATOM 568 O O . VAL A 1 73 ? -1.456 -1.355 9.539 1.00 98.44 73 VAL A O 1
ATOM 571 N N . ALA A 1 74 ? -1.349 -2.444 11.495 1.00 98.44 74 ALA A N 1
ATOM 572 C CA . ALA A 1 74 ? 0.071 -2.151 11.705 1.00 98.44 74 ALA A CA 1
ATOM 573 C C . ALA A 1 74 ? 0.972 -2.871 10.688 1.00 98.44 74 ALA A C 1
ATOM 575 O O . ALA A 1 74 ? 1.908 -2.257 10.186 1.00 98.44 74 ALA A O 1
ATOM 576 N N . VAL A 1 75 ? 0.673 -4.127 10.335 1.00 98.69 75 VAL A N 1
ATOM 577 C CA . VAL A 1 75 ? 1.398 -4.848 9.270 1.00 98.69 75 VAL A CA 1
ATOM 578 C C . VAL A 1 75 ? 1.289 -4.106 7.936 1.00 98.69 75 VAL A C 1
ATOM 580 O O . VAL A 1 75 ? 2.302 -3.939 7.267 1.00 98.69 75 VAL A O 1
ATOM 583 N N . PHE A 1 76 ? 0.111 -3.583 7.582 1.00 98.62 76 PHE A N 1
ATOM 584 C CA . PHE A 1 76 ? -0.053 -2.764 6.374 1.00 98.62 76 PHE A CA 1
ATOM 585 C C . PHE A 1 76 ? 0.782 -1.481 6.416 1.00 98.62 76 PHE A C 1
ATOM 587 O O . PHE A 1 76 ? 1.360 -1.092 5.410 1.00 98.62 76 PHE A O 1
ATOM 594 N N . ALA A 1 77 ? 0.891 -0.828 7.576 1.00 98.75 77 ALA A N 1
ATOM 595 C CA . ALA A 1 77 ? 1.773 0.328 7.715 1.00 98.75 77 ALA A CA 1
ATOM 596 C C . ALA A 1 77 ? 3.247 -0.056 7.490 1.00 98.75 77 ALA A C 1
ATOM 598 O O . ALA A 1 77 ? 3.949 0.624 6.750 1.00 98.75 77 ALA A O 1
ATOM 599 N N . VAL A 1 78 ? 3.718 -1.154 8.087 1.00 98.75 78 VAL A N 1
ATOM 600 C CA . VAL A 1 78 ? 5.103 -1.622 7.903 1.00 98.75 78 VAL A CA 1
ATOM 601 C C . VAL A 1 78 ? 5.379 -1.982 6.445 1.00 98.75 78 VAL A C 1
ATOM 603 O O . VAL A 1 78 ? 6.410 -1.592 5.909 1.00 98.75 78 VAL A O 1
ATOM 606 N N . GLU A 1 79 ? 4.458 -2.683 5.790 1.00 98.38 79 GLU A N 1
ATOM 607 C CA . GLU A 1 79 ? 4.588 -3.019 4.374 1.00 98.38 79 GLU A CA 1
ATOM 608 C C . GLU A 1 79 ? 4.682 -1.753 3.505 1.00 98.38 79 GLU A C 1
ATOM 610 O O . GLU A 1 79 ? 5.645 -1.620 2.748 1.00 98.38 79 GLU A O 1
ATOM 615 N N . LYS A 1 80 ? 3.793 -0.768 3.692 1.00 98.38 80 LYS A N 1
ATOM 616 C CA . LYS A 1 80 ? 3.869 0.517 2.978 1.00 98.38 80 LYS A CA 1
ATOM 617 C C . LYS A 1 80 ? 5.151 1.294 3.253 1.00 98.38 80 LYS A C 1
ATOM 619 O O . LYS A 1 80 ? 5.710 1.891 2.337 1.00 98.38 80 LYS A O 1
ATOM 624 N N . LEU A 1 81 ? 5.656 1.255 4.484 1.00 98.56 81 LEU A N 1
ATOM 625 C CA . LEU A 1 81 ? 6.935 1.870 4.828 1.00 98.56 81 LEU A CA 1
ATOM 626 C C . LEU A 1 81 ? 8.096 1.227 4.060 1.00 98.56 81 LEU A C 1
ATOM 628 O O . LEU A 1 81 ? 8.951 1.942 3.544 1.00 98.56 81 LEU A O 1
ATOM 632 N N . ILE A 1 82 ? 8.126 -0.105 3.968 1.00 98.12 82 ILE A N 1
ATOM 633 C CA . ILE A 1 82 ? 9.175 -0.832 3.242 1.00 98.12 82 ILE A CA 1
ATOM 634 C C . ILE A 1 82 ? 9.165 -0.433 1.763 1.00 98.12 82 ILE A C 1
ATOM 636 O O . ILE A 1 82 ? 10.213 -0.047 1.245 1.00 98.12 82 ILE A O 1
ATOM 640 N N . TYR A 1 83 ? 8.004 -0.450 1.100 1.00 97.81 83 TYR A N 1
ATOM 641 C CA . TYR A 1 83 ? 7.905 -0.031 -0.304 1.00 97.81 83 TYR A CA 1
ATOM 642 C C . TYR A 1 83 ? 8.266 1.445 -0.507 1.00 97.81 83 TYR A C 1
ATOM 644 O O . TYR A 1 83 ? 9.017 1.763 -1.431 1.00 97.81 83 TYR A O 1
ATOM 652 N N . GLY A 1 84 ? 7.821 2.334 0.389 1.00 98.00 84 GLY A N 1
ATOM 653 C CA . GLY A 1 84 ? 8.178 3.754 0.357 1.00 98.00 84 GLY A CA 1
ATOM 654 C C . GLY A 1 84 ? 9.690 3.982 0.463 1.00 98.00 84 GLY A C 1
ATOM 655 O O . GLY A 1 84 ? 10.258 4.728 -0.334 1.00 98.00 84 GLY A O 1
ATOM 656 N N . ILE A 1 85 ? 10.368 3.290 1.386 1.00 98.12 85 ILE A N 1
ATOM 657 C CA . ILE A 1 85 ? 11.830 3.362 1.545 1.00 98.12 85 ILE A CA 1
ATOM 658 C C . ILE A 1 85 ? 12.547 2.806 0.315 1.00 98.12 85 ILE A C 1
ATOM 660 O O . ILE A 1 85 ? 13.488 3.436 -0.169 1.00 98.12 85 ILE A O 1
ATOM 664 N N . VAL A 1 86 ? 12.127 1.643 -0.193 1.00 97.19 86 VAL A N 1
ATOM 665 C CA . VAL A 1 86 ? 12.726 1.035 -1.391 1.00 97.19 86 VAL A CA 1
ATOM 666 C C . VAL A 1 86 ? 12.613 1.983 -2.578 1.00 97.19 86 VAL A C 1
ATOM 668 O O . VAL A 1 86 ? 13.614 2.235 -3.239 1.00 97.19 86 VAL A O 1
ATOM 671 N N . TRP A 1 87 ? 11.435 2.558 -2.816 1.00 97.81 87 TRP A N 1
ATOM 672 C CA . TRP A 1 87 ? 11.223 3.519 -3.895 1.00 97.81 87 TRP A CA 1
ATOM 673 C C . TRP A 1 87 ? 12.080 4.772 -3.747 1.00 97.81 87 TRP A C 1
ATOM 675 O O . TRP A 1 87 ? 12.712 5.207 -4.710 1.00 97.81 87 TRP A O 1
ATOM 685 N N . THR A 1 88 ? 12.136 5.352 -2.546 1.00 97.62 88 THR A N 1
ATOM 686 C CA . THR A 1 88 ? 12.980 6.522 -2.287 1.00 97.62 88 THR A CA 1
ATOM 687 C C . THR A 1 88 ? 14.445 6.185 -2.537 1.00 97.62 88 THR A C 1
ATOM 689 O O . THR A 1 88 ? 15.131 6.929 -3.232 1.00 97.62 88 THR A O 1
ATOM 692 N N . LYS A 1 89 ? 14.924 5.033 -2.055 1.00 97.31 89 LYS A N 1
ATOM 693 C CA . LYS A 1 89 ? 16.283 4.564 -2.335 1.00 97.31 89 LYS A CA 1
ATOM 694 C C . LYS A 1 89 ? 16.501 4.358 -3.832 1.00 97.31 89 LYS A C 1
ATOM 696 O O . LYS A 1 89 ? 17.549 4.750 -4.333 1.00 97.31 89 LYS A O 1
ATOM 701 N N . TRP A 1 90 ? 15.542 3.778 -4.546 1.00 97.25 90 TRP A N 1
ATOM 702 C CA . TRP A 1 90 ? 15.648 3.565 -5.985 1.00 97.25 90 TRP A CA 1
ATOM 703 C C . TRP A 1 90 ? 15.831 4.898 -6.724 1.00 97.25 90 TRP A C 1
ATOM 705 O O . TRP A 1 90 ? 16.807 5.031 -7.453 1.00 97.25 90 TRP A O 1
ATOM 715 N N . ASN A 1 91 ? 15.007 5.914 -6.432 1.00 95.56 91 ASN A N 1
ATOM 716 C CA . ASN A 1 91 ? 15.106 7.249 -7.048 1.00 95.56 91 ASN A CA 1
ATOM 717 C C . ASN A 1 91 ? 16.401 7.994 -6.700 1.00 95.56 91 ASN A C 1
ATOM 719 O O . ASN A 1 91 ? 16.870 8.801 -7.490 1.00 95.56 91 ASN A O 1
ATOM 723 N N . LEU A 1 92 ? 16.987 7.744 -5.527 1.00 96.38 92 LEU A N 1
ATOM 724 C CA . LEU A 1 92 ? 18.270 8.348 -5.148 1.00 96.38 92 LEU A CA 1
ATOM 725 C C . LEU A 1 92 ? 19.474 7.713 -5.861 1.00 96.38 92 LEU A C 1
ATOM 727 O O . LEU A 1 92 ? 20.555 8.290 -5.836 1.00 96.38 92 LEU A O 1
ATOM 731 N N . ASN A 1 93 ? 19.313 6.520 -6.440 1.00 96.31 93 ASN A N 1
ATOM 732 C CA . ASN A 1 93 ? 20.405 5.754 -7.050 1.00 96.31 93 ASN A CA 1
ATOM 733 C C . ASN A 1 93 ? 20.214 5.503 -8.555 1.00 96.31 93 ASN A C 1
ATOM 735 O O . ASN A 1 93 ? 21.103 4.932 -9.181 1.00 96.31 93 ASN A O 1
ATOM 739 N N . HIS A 1 94 ? 19.072 5.886 -9.130 1.00 95.19 94 HIS A N 1
ATOM 740 C CA . HIS A 1 94 ? 18.726 5.618 -10.525 1.00 95.19 94 HIS A CA 1
ATOM 741 C C . HIS A 1 94 ? 18.062 6.825 -11.176 1.00 95.19 94 HIS A C 1
ATOM 743 O O . HIS A 1 94 ? 17.358 7.603 -10.536 1.00 95.19 94 HIS A O 1
ATOM 749 N N . GLU A 1 95 ? 18.237 6.921 -12.490 1.00 93.50 95 GLU A N 1
ATOM 750 C CA . GLU A 1 95 ? 17.665 7.982 -13.307 1.00 93.50 95 GLU A CA 1
ATOM 751 C C . GLU A 1 95 ? 16.273 7.592 -13.810 1.00 93.50 95 GLU A C 1
ATOM 753 O O . GLU A 1 95 ? 16.118 6.756 -14.705 1.00 93.50 95 GLU A O 1
ATOM 758 N N . LEU A 1 96 ? 15.238 8.242 -13.275 1.00 95.69 96 LEU A N 1
ATOM 759 C CA . LEU A 1 96 ? 13.850 8.032 -13.700 1.00 95.69 96 LEU A CA 1
ATOM 760 C C . LEU A 1 96 ? 13.646 8.348 -15.195 1.00 95.69 96 LEU A C 1
ATOM 762 O O . LEU A 1 96 ? 12.854 7.692 -15.874 1.00 95.69 96 LEU A O 1
ATOM 766 N N . SER A 1 97 ? 14.398 9.316 -15.727 1.00 96.44 97 SER A N 1
ATOM 767 C CA . SER A 1 97 ? 14.389 9.693 -17.147 1.00 96.44 97 SER A CA 1
ATOM 768 C C . SER A 1 97 ? 14.750 8.521 -18.069 1.00 96.44 97 SER A C 1
ATOM 770 O O . SER A 1 97 ? 14.143 8.364 -19.130 1.00 96.44 97 SER A O 1
ATOM 772 N N . ALA A 1 98 ? 15.663 7.642 -17.642 1.00 96.81 98 ALA A N 1
ATOM 773 C CA . ALA A 1 98 ? 16.053 6.456 -18.398 1.00 96.81 98 ALA A CA 1
ATOM 774 C C . ALA A 1 98 ? 14.915 5.425 -18.489 1.00 96.81 98 ALA A C 1
ATOM 776 O O . ALA A 1 98 ? 14.772 4.757 -19.512 1.00 96.81 98 ALA A O 1
ATOM 777 N N . VAL A 1 99 ? 14.070 5.318 -17.457 1.00 97.56 99 VAL A N 1
ATOM 778 C CA . VAL A 1 99 ? 12.880 4.450 -17.487 1.00 97.56 99 VAL A CA 1
ATOM 779 C C . VAL A 1 99 ? 11.823 5.023 -18.425 1.00 97.56 99 VAL A C 1
ATOM 781 O O . VAL A 1 99 ? 11.293 4.291 -19.257 1.00 97.56 99 VAL A O 1
ATOM 784 N N . TYR A 1 100 ? 11.572 6.335 -18.367 1.00 97.81 100 TYR A N 1
ATOM 785 C CA . TYR A 1 100 ? 10.656 7.013 -19.295 1.00 97.81 100 TYR A CA 1
ATOM 786 C C . TYR A 1 100 ? 11.067 6.861 -20.760 1.00 97.81 100 TYR A C 1
ATOM 788 O O . TYR A 1 100 ? 10.199 6.698 -21.617 1.00 97.81 100 TYR A O 1
ATOM 796 N N . ALA A 1 101 ? 12.372 6.898 -21.042 1.00 97.81 101 ALA A N 1
ATOM 797 C CA . ALA A 1 101 ? 12.904 6.700 -22.386 1.00 97.81 101 ALA A CA 1
ATOM 798 C C . ALA A 1 101 ? 12.666 5.274 -22.915 1.00 97.81 101 ALA A C 1
ATOM 800 O O . ALA A 1 101 ? 12.516 5.094 -24.122 1.00 97.81 101 ALA A O 1
ATOM 801 N N . LYS A 1 102 ? 12.615 4.269 -22.029 1.00 97.69 102 LYS A N 1
ATOM 802 C CA . LYS A 1 102 ? 12.316 2.876 -22.393 1.00 97.69 102 LYS A CA 1
ATOM 803 C C . LYS A 1 102 ? 10.819 2.617 -22.531 1.00 97.69 102 LYS A C 1
ATOM 805 O O . LYS A 1 102 ? 10.396 1.984 -23.493 1.00 97.69 102 LYS A O 1
ATOM 810 N N . ASP A 1 103 ? 10.021 3.068 -21.566 1.00 98.19 103 ASP A N 1
ATOM 811 C CA . ASP A 1 103 ? 8.572 2.885 -21.573 1.00 98.19 103 ASP A CA 1
ATOM 812 C C . ASP A 1 103 ? 7.871 3.927 -20.689 1.00 98.19 103 ASP A C 1
ATOM 814 O O . ASP A 1 103 ? 8.115 4.038 -19.486 1.00 98.19 103 ASP A O 1
ATOM 818 N N . THR A 1 104 ? 6.940 4.679 -21.277 1.00 97.56 104 THR A N 1
ATOM 819 C CA . THR A 1 104 ? 6.223 5.746 -20.568 1.00 97.56 104 THR A CA 1
ATOM 820 C C . THR A 1 104 ? 5.329 5.220 -19.442 1.00 97.56 104 THR A C 1
ATOM 822 O O . THR A 1 104 ? 5.216 5.881 -18.413 1.00 97.56 104 THR A O 1
ATOM 825 N N . MET A 1 105 ? 4.706 4.040 -19.578 1.00 97.38 105 MET A N 1
ATOM 826 C CA . MET A 1 105 ? 3.852 3.488 -18.514 1.00 97.38 105 MET A CA 1
ATOM 827 C C . MET A 1 105 ? 4.688 3.049 -17.310 1.00 97.38 105 MET A C 1
ATOM 829 O O . MET A 1 105 ? 4.294 3.305 -16.172 1.00 97.38 105 MET A O 1
ATOM 833 N N . ALA A 1 106 ? 5.858 2.455 -17.556 1.00 97.81 106 ALA A N 1
ATOM 834 C CA . ALA A 1 106 ? 6.836 2.147 -16.519 1.00 97.81 106 ALA A CA 1
ATOM 835 C C . ALA A 1 106 ? 7.348 3.428 -15.843 1.00 97.81 106 ALA A C 1
ATOM 837 O O . ALA A 1 106 ? 7.366 3.506 -14.617 1.00 97.81 106 ALA A O 1
ATOM 838 N N . GLY A 1 107 ? 7.681 4.466 -16.616 1.00 97.69 107 GLY A N 1
ATOM 839 C CA . GLY A 1 107 ? 8.092 5.763 -16.071 1.00 97.69 107 GLY A CA 1
ATOM 840 C C . GLY A 1 107 ? 7.028 6.381 -15.156 1.00 97.69 107 GLY A C 1
ATOM 841 O O . GLY A 1 107 ? 7.335 6.790 -14.033 1.00 97.69 107 GLY A O 1
ATOM 842 N N . ILE A 1 108 ? 5.758 6.379 -15.581 1.00 97.75 108 ILE A N 1
ATOM 843 C CA . ILE A 1 108 ? 4.638 6.861 -14.757 1.00 97.75 108 ILE A CA 1
ATOM 844 C C . ILE A 1 108 ? 4.515 6.026 -13.482 1.00 97.75 108 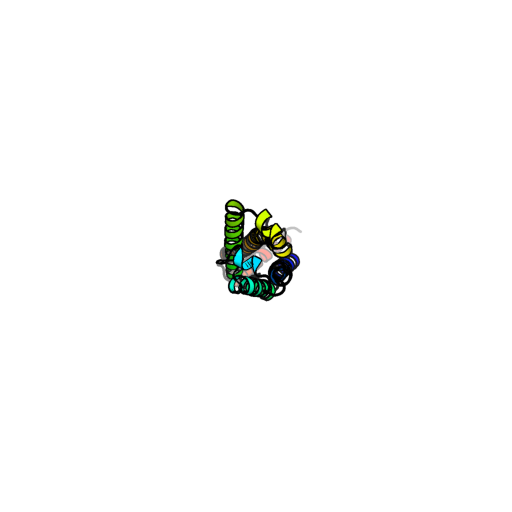ILE A C 1
ATOM 846 O O . ILE A 1 108 ? 4.410 6.600 -12.399 1.00 97.75 108 ILE A O 1
ATOM 850 N N . PHE A 1 109 ? 4.584 4.695 -13.584 1.00 97.56 109 PHE A N 1
ATOM 851 C CA . PHE A 1 109 ? 4.556 3.807 -12.423 1.00 97.56 109 PHE A CA 1
ATOM 852 C C . PHE A 1 109 ? 5.632 4.194 -11.405 1.00 97.56 109 PHE A C 1
ATOM 854 O O . PHE A 1 109 ? 5.287 4.533 -10.273 1.00 97.56 109 PHE A O 1
ATOM 861 N N . TYR A 1 110 ? 6.901 4.251 -11.825 1.00 97.19 110 TYR A N 1
ATOM 862 C CA . TYR A 1 110 ? 8.036 4.643 -10.978 1.00 97.19 110 TYR A CA 1
ATOM 863 C C . TYR A 1 110 ? 7.957 6.080 -10.459 1.00 97.19 110 TYR A C 1
ATOM 865 O O . TYR A 1 110 ? 8.602 6.395 -9.465 1.00 97.19 110 TYR A O 1
ATOM 873 N N . THR A 1 111 ? 7.142 6.944 -11.061 1.00 96.50 111 THR A N 1
ATOM 874 C CA . THR A 1 111 ? 6.900 8.295 -10.539 1.00 96.50 111 THR A CA 1
ATOM 875 C C . THR A 1 111 ? 5.940 8.276 -9.354 1.00 96.50 111 THR A C 1
ATOM 877 O O . THR A 1 111 ? 6.144 8.995 -8.378 1.00 96.50 111 THR A O 1
ATOM 880 N N . ILE A 1 112 ? 4.873 7.476 -9.432 1.00 95.50 112 ILE A N 1
ATOM 881 C CA . ILE A 1 112 ? 3.727 7.619 -8.524 1.00 95.50 112 ILE A CA 1
ATOM 882 C C . ILE A 1 112 ? 3.622 6.521 -7.466 1.00 95.50 112 ILE A C 1
ATOM 884 O O . ILE A 1 112 ? 3.015 6.774 -6.425 1.00 95.50 112 ILE A O 1
ATOM 888 N N . TYR A 1 113 ? 4.165 5.316 -7.696 1.00 95.19 113 TYR A N 1
ATOM 889 C CA . TYR A 1 113 ? 3.882 4.182 -6.807 1.00 95.19 113 TYR A CA 1
ATOM 890 C C . TYR A 1 113 ? 4.372 4.449 -5.378 1.00 95.19 113 TYR A C 1
ATOM 892 O O . TYR A 1 113 ? 3.588 4.332 -4.440 1.00 95.19 113 TYR A O 1
ATOM 900 N N . GLY A 1 114 ? 5.610 4.921 -5.198 1.00 93.56 114 GLY A N 1
ATOM 901 C CA . GLY A 1 114 ? 6.129 5.137 -3.850 1.00 93.56 114 GLY A CA 1
ATOM 902 C C . GLY A 1 114 ? 5.570 6.380 -3.165 1.00 93.56 114 GLY A C 1
ATOM 903 O O . GLY A 1 114 ? 5.460 6.395 -1.940 1.00 93.56 114 GLY A O 1
ATOM 904 N N . LEU A 1 115 ? 5.121 7.392 -3.920 1.00 96.25 115 LEU A N 1
ATOM 905 C CA . LEU A 1 115 ? 4.345 8.493 -3.341 1.00 96.25 115 LEU A CA 1
ATOM 906 C C . LEU A 1 115 ? 3.035 7.967 -2.736 1.00 96.25 115 LEU A C 1
ATOM 908 O O . LEU A 1 115 ? 2.681 8.338 -1.614 1.00 96.25 115 LEU A O 1
ATOM 912 N N . ASN A 1 116 ? 2.348 7.063 -3.443 1.00 97.19 116 ASN A N 1
ATOM 913 C CA . ASN A 1 116 ? 1.161 6.397 -2.911 1.00 97.19 116 ASN A CA 1
ATOM 914 C C . ASN A 1 116 ? 1.503 5.595 -1.649 1.00 97.19 116 ASN A C 1
ATOM 916 O O . ASN A 1 116 ? 0.771 5.679 -0.662 1.00 97.19 116 ASN A O 1
ATOM 920 N N . ASP A 1 117 ? 2.622 4.867 -1.638 1.00 97.94 117 ASP A N 1
ATOM 921 C CA . ASP A 1 117 ? 3.038 4.086 -0.471 1.00 97.94 117 ASP A CA 1
ATOM 922 C C . ASP A 1 117 ? 3.315 4.966 0.754 1.00 97.94 117 ASP A C 1
ATOM 924 O O . ASP A 1 117 ? 2.850 4.644 1.847 1.00 97.94 117 ASP A O 1
ATOM 928 N N . TRP A 1 118 ? 3.948 6.129 0.588 1.00 98.50 118 TRP A N 1
ATOM 929 C CA . TRP A 1 118 ? 4.135 7.089 1.681 1.00 98.50 118 TRP A CA 1
ATOM 930 C C . TRP A 1 118 ? 2.810 7.632 2.230 1.00 98.50 118 TRP A C 1
ATOM 932 O O . TRP A 1 118 ? 2.616 7.693 3.449 1.00 98.50 118 TRP A O 1
ATOM 942 N N . ILE A 1 119 ? 1.866 7.985 1.353 1.00 98.44 119 ILE A N 1
ATOM 943 C CA . ILE A 1 119 ? 0.533 8.455 1.760 1.00 98.44 119 ILE A CA 1
ATOM 944 C C . ILE A 1 119 ? -0.200 7.358 2.542 1.00 98.44 119 ILE A C 1
ATOM 946 O O . ILE A 1 119 ? -0.762 7.617 3.613 1.00 98.44 119 ILE A O 1
ATOM 950 N N . PHE A 1 120 ? -0.181 6.120 2.043 1.00 98.44 120 PHE A N 1
ATOM 951 C CA . PHE A 1 120 ? -0.875 5.011 2.690 1.00 98.44 120 PHE A CA 1
ATOM 952 C C . PHE A 1 120 ? -0.172 4.514 3.954 1.00 98.44 120 PHE A C 1
ATOM 954 O O . PHE A 1 120 ? -0.854 4.092 4.888 1.00 98.44 120 PHE A O 1
ATOM 961 N N . PHE A 1 121 ? 1.148 4.660 4.062 1.00 98.75 121 PHE A N 1
ATOM 962 C CA . PHE A 1 121 ? 1.876 4.460 5.312 1.00 98.75 121 PHE A CA 1
ATOM 963 C C . PHE A 1 121 ? 1.360 5.397 6.410 1.00 98.75 121 PHE A C 1
ATOM 965 O O . PHE A 1 121 ? 1.010 4.941 7.505 1.00 98.75 121 PHE A O 1
ATOM 972 N N . ILE A 1 122 ? 1.256 6.698 6.115 1.00 98.56 122 ILE A N 1
ATOM 973 C CA . ILE A 1 122 ? 0.727 7.693 7.057 1.00 98.56 122 ILE A CA 1
ATOM 974 C C . ILE A 1 122 ? -0.720 7.346 7.424 1.00 98.56 122 ILE A C 1
ATOM 976 O O . ILE A 1 122 ? -1.082 7.352 8.604 1.00 98.56 122 ILE A O 1
ATOM 980 N N . PHE A 1 123 ? -1.539 6.987 6.433 1.00 98.31 123 PHE A N 1
ATOM 981 C CA . PHE A 1 123 ? -2.926 6.581 6.644 1.00 98.31 123 PHE A CA 1
ATOM 982 C C . PHE A 1 123 ? -3.052 5.371 7.583 1.00 98.31 123 PHE A C 1
ATOM 984 O O . PHE A 1 123 ? -3.762 5.451 8.590 1.00 98.31 123 PHE A O 1
ATOM 991 N N . PHE A 1 124 ? -2.367 4.259 7.305 1.00 98.50 124 PHE A N 1
ATOM 992 C CA . PHE A 1 124 ? -2.461 3.053 8.130 1.00 98.50 124 PHE A CA 1
ATOM 993 C C . PHE A 1 124 ? -1.879 3.268 9.528 1.00 98.50 124 PHE A C 1
ATOM 995 O O . PHE A 1 124 ? -2.484 2.831 10.510 1.00 98.50 124 PHE A O 1
ATOM 1002 N N . SER A 1 125 ? -0.782 4.022 9.645 1.00 98.38 125 SER A N 1
ATOM 1003 C CA . SER A 1 125 ? -0.204 4.413 10.936 1.00 98.38 125 SER A CA 1
ATOM 1004 C C . SER A 1 125 ? -1.195 5.222 11.769 1.00 98.38 125 SER A C 1
ATOM 1006 O O . SER A 1 125 ? -1.436 4.909 12.937 1.00 98.38 125 SER A O 1
ATOM 1008 N N . TYR A 1 126 ? -1.852 6.213 11.161 1.00 97.00 126 TYR A N 1
ATOM 1009 C CA . TYR A 1 126 ? -2.899 6.995 11.814 1.00 97.00 126 TYR A CA 1
ATOM 1010 C C . TYR A 1 126 ? -4.053 6.110 12.304 1.00 97.00 126 TYR A C 1
ATOM 1012 O O . TYR A 1 126 ? -4.477 6.218 13.461 1.00 97.00 126 TYR A O 1
ATOM 1020 N N . VAL A 1 127 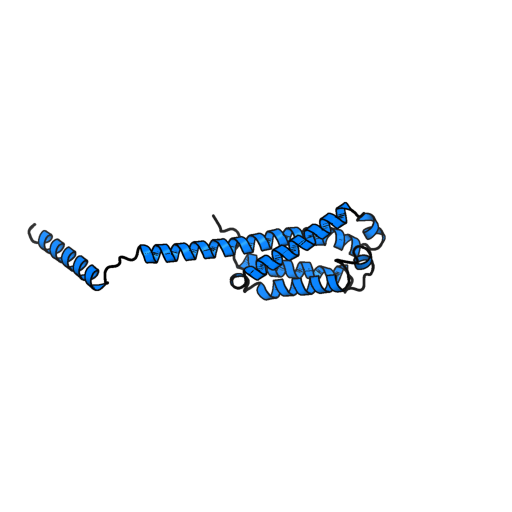? -4.561 5.211 11.452 1.00 96.75 127 VAL A N 1
ATOM 1021 C CA . VAL A 1 127 ? -5.660 4.305 11.817 1.00 96.75 127 VAL A CA 1
ATOM 1022 C C . VAL A 1 127 ? -5.245 3.395 12.973 1.00 96.75 127 VAL A C 1
ATOM 1024 O O . VAL A 1 127 ? -6.007 3.246 13.931 1.00 96.75 127 VAL A O 1
ATOM 1027 N N . PHE A 1 128 ? -4.042 2.824 12.927 1.00 97.12 128 PHE A N 1
ATOM 1028 C CA . PHE A 1 128 ? -3.519 1.972 13.990 1.00 97.12 128 PHE A CA 1
ATOM 1029 C C . PHE A 1 128 ? -3.428 2.713 15.331 1.00 97.12 128 PHE A C 1
ATOM 1031 O O . PHE A 1 128 ? -3.974 2.243 16.336 1.00 97.12 128 PHE A O 1
ATOM 1038 N N . LEU A 1 129 ? -2.816 3.902 15.346 1.00 95.44 129 LEU A N 1
ATOM 1039 C CA . LEU A 1 129 ? -2.688 4.726 16.549 1.00 95.44 129 LEU A CA 1
ATOM 1040 C C . LEU A 1 129 ? -4.060 5.096 17.123 1.00 95.44 129 LEU A C 1
ATOM 1042 O O . LEU A 1 129 ? -4.288 4.958 18.327 1.00 95.44 129 LEU A O 1
ATOM 1046 N N . ARG A 1 130 ? -5.022 5.467 16.268 1.00 92.50 130 ARG A N 1
ATOM 1047 C CA . ARG A 1 130 ? -6.408 5.738 16.682 1.00 92.50 130 ARG A CA 1
ATOM 1048 C C . ARG A 1 130 ? -7.032 4.538 17.402 1.00 92.50 130 ARG A C 1
ATOM 1050 O O . ARG A 1 130 ? -7.659 4.715 18.448 1.00 92.50 130 ARG A O 1
ATOM 1057 N N . LEU A 1 131 ? -6.870 3.327 16.866 1.00 92.81 131 LEU A N 1
ATOM 1058 C CA . LEU A 1 131 ? -7.418 2.103 17.465 1.00 92.81 131 LEU A CA 1
ATOM 1059 C C . LEU A 1 131 ? -6.750 1.757 18.803 1.00 92.81 131 LEU A C 1
ATOM 1061 O O . LEU A 1 131 ? -7.426 1.305 19.732 1.00 92.81 131 LEU A O 1
ATOM 1065 N N . MET A 1 132 ? -5.440 1.984 18.922 1.00 92.00 132 MET A N 1
ATOM 1066 C CA . MET A 1 132 ? -4.692 1.753 20.160 1.00 92.00 132 MET A CA 1
ATOM 1067 C C . MET A 1 132 ? -5.137 2.697 21.277 1.00 92.00 132 MET A C 1
ATOM 1069 O O . MET A 1 132 ? -5.453 2.246 22.381 1.00 92.00 132 MET A O 1
ATOM 1073 N N . LEU A 1 133 ? -5.240 3.991 20.974 1.00 87.50 133 LEU A N 1
ATOM 1074 C CA . LEU A 1 133 ? -5.617 5.009 21.952 1.00 87.50 133 LEU A CA 1
ATOM 1075 C C . LEU A 1 133 ? -7.070 4.841 22.417 1.00 87.50 133 LEU A C 1
ATOM 1077 O O . LEU A 1 133 ? -7.337 4.891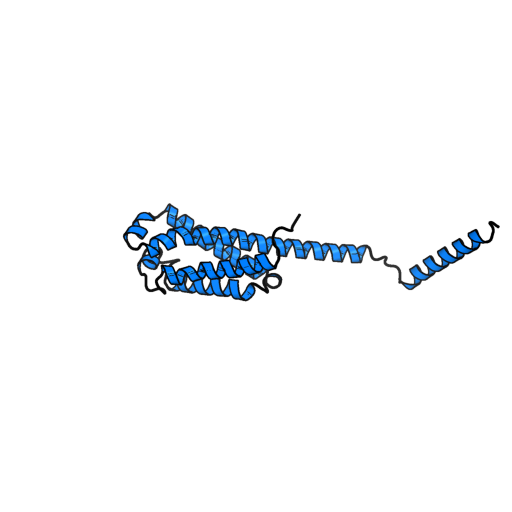 23.617 1.00 87.50 133 LEU A O 1
ATOM 1081 N N . TYR A 1 134 ? -8.001 4.538 21.503 1.00 81.50 134 TYR A N 1
ATOM 1082 C CA . TYR A 1 134 ? -9.407 4.316 21.860 1.00 81.50 134 TYR A CA 1
ATOM 1083 C C . TYR A 1 134 ? -9.595 3.134 22.824 1.00 81.50 134 TYR A C 1
ATOM 1085 O O . TYR A 1 134 ? -10.324 3.244 23.815 1.00 81.50 134 TYR A O 1
ATOM 1093 N N . LYS A 1 135 ? -8.912 2.005 22.578 1.00 74.69 135 LYS A N 1
ATOM 1094 C CA . LYS A 1 135 ? -8.989 0.821 23.450 1.00 74.69 135 LYS A CA 1
ATOM 1095 C C . LYS A 1 135 ? -8.482 1.131 24.862 1.00 74.69 135 LYS A C 1
ATOM 1097 O O . LYS A 1 135 ? -9.110 0.713 25.836 1.00 74.69 135 LYS A O 1
ATOM 1102 N N . ASN A 1 136 ? -7.390 1.885 24.973 1.00 76.44 136 ASN A N 1
ATOM 1103 C CA . ASN A 1 136 ? -6.807 2.258 26.261 1.00 76.44 136 ASN A CA 1
ATOM 1104 C C . ASN A 1 136 ? -7.740 3.178 27.057 1.00 76.44 136 ASN A C 1
ATOM 1106 O O . ASN A 1 136 ? -8.003 2.904 28.228 1.00 76.44 136 ASN A O 1
ATOM 1110 N N . SER A 1 137 ? -8.331 4.195 26.421 1.00 75.44 137 SER A N 1
ATOM 1111 C CA . SER A 1 137 ? -9.300 5.078 27.084 1.00 75.44 137 SER A CA 1
ATOM 1112 C C . SER A 1 137 ? -10.531 4.325 27.590 1.00 75.44 137 SER A C 1
ATOM 1114 O O . SER A 1 137 ? -11.005 4.595 28.692 1.00 75.44 137 SER A O 1
ATOM 1116 N N . GLN A 1 138 ? -11.047 3.355 26.828 1.00 76.75 138 GLN A N 1
ATOM 1117 C CA . GLN A 1 138 ? -12.186 2.547 27.275 1.00 76.75 138 GLN A CA 1
ATOM 1118 C C . GLN A 1 138 ? -11.824 1.611 28.430 1.00 76.75 138 GLN A C 1
ATOM 1120 O O . GLN A 1 138 ? -12.623 1.448 29.350 1.00 76.75 138 GLN A O 1
ATOM 1125 N N . LYS A 1 139 ? -10.619 1.025 28.419 1.00 76.50 139 LYS A N 1
ATOM 1126 C CA . LYS A 1 139 ? -10.117 0.216 29.538 1.00 76.50 139 LYS A CA 1
ATOM 1127 C C . LYS A 1 139 ? -10.025 1.054 30.818 1.00 76.50 139 LYS A C 1
ATOM 1129 O O . LYS A 1 139 ? -10.575 0.645 31.835 1.00 76.50 139 LYS A O 1
ATOM 1134 N N . LEU A 1 140 ? -9.425 2.244 30.747 1.00 78.31 140 LEU A N 1
ATOM 1135 C CA . LEU A 1 140 ? -9.304 3.168 31.883 1.00 78.31 140 LEU A CA 1
ATOM 1136 C C . LEU A 1 140 ? -10.676 3.618 32.409 1.00 78.31 140 LEU A C 1
ATOM 1138 O O . LEU A 1 140 ? -10.928 3.562 33.606 1.00 78.31 140 LEU A O 1
ATOM 1142 N N . ARG A 1 141 ? -11.612 3.964 31.516 1.00 77.94 141 ARG A N 1
ATOM 1143 C CA . ARG A 1 141 ? -13.000 4.311 31.880 1.00 77.94 141 ARG A CA 1
ATOM 1144 C C . ARG A 1 141 ? -13.790 3.166 32.513 1.00 77.94 141 ARG A C 1
ATOM 1146 O O . ARG A 1 141 ? -14.791 3.425 33.180 1.00 77.94 141 ARG A O 1
ATOM 1153 N N . ARG A 1 142 ? -13.426 1.912 32.232 1.00 79.44 142 ARG A N 1
ATOM 1154 C CA . ARG A 1 142 ? -14.011 0.744 32.901 1.00 79.44 142 ARG A CA 1
ATOM 1155 C C . ARG A 1 142 ? -13.425 0.595 34.298 1.00 79.44 142 ARG A C 1
ATOM 1157 O O . ARG A 1 142 ? -14.208 0.535 35.228 1.00 79.44 142 ARG A O 1
ATOM 1164 N N . ILE A 1 143 ? -12.098 0.643 34.440 1.00 78.88 143 ILE A N 1
ATOM 1165 C CA . ILE A 1 143 ? -11.403 0.561 35.738 1.00 78.88 143 ILE A CA 1
ATOM 1166 C C . ILE A 1 143 ? -11.907 1.643 36.702 1.00 78.88 143 ILE A C 1
ATOM 1168 O O . ILE A 1 143 ? -12.393 1.309 37.776 1.00 78.88 143 ILE A O 1
ATOM 1172 N N . ALA A 1 144 ? -11.933 2.907 36.266 1.00 75.00 144 ALA A N 1
ATOM 1173 C CA . ALA A 1 144 ? -12.417 4.021 37.083 1.00 75.00 144 ALA A CA 1
ATOM 1174 C C . ALA A 1 144 ? -13.881 3.853 37.533 1.00 75.00 144 ALA A C 1
ATOM 1176 O O . ALA A 1 144 ? -14.246 4.278 38.623 1.00 75.00 144 ALA A O 1
ATOM 1177 N N . ARG A 1 145 ? -14.737 3.212 36.721 1.00 75.69 145 ARG A N 1
ATOM 1178 C CA . ARG A 1 145 ? -16.127 2.895 37.100 1.00 75.69 145 ARG A CA 1
ATOM 1179 C C . ARG A 1 145 ? -16.239 1.749 38.103 1.00 75.69 145 ARG A C 1
ATOM 1181 O O . ARG A 1 145 ? -17.205 1.715 38.855 1.00 75.69 145 ARG A O 1
ATOM 1188 N N . THR A 1 146 ? -15.299 0.810 38.097 1.00 74.50 146 THR A N 1
ATOM 1189 C CA . THR A 1 146 ? -15.263 -0.278 39.081 1.00 74.50 146 THR A CA 1
ATOM 1190 C C . THR A 1 146 ? -14.727 0.211 40.425 1.00 74.50 146 THR A C 1
ATOM 1192 O O . THR A 1 146 ? -15.260 -0.190 41.448 1.00 74.50 146 THR A O 1
ATOM 1195 N N . GLU A 1 147 ? -13.733 1.106 40.429 1.00 70.50 147 GLU A N 1
ATOM 1196 C CA . GLU A 1 147 ? -13.163 1.708 41.650 1.00 70.50 147 GLU A CA 1
ATOM 1197 C C . GLU A 1 147 ? -14.098 2.729 42.314 1.00 70.50 147 GLU A C 1
ATOM 1199 O O . GLU A 1 147 ? -14.138 2.829 43.534 1.00 70.50 147 GLU A O 1
ATOM 1204 N N . THR A 1 148 ? -14.890 3.467 41.530 1.00 62.19 148 THR A N 1
ATOM 1205 C CA . THR A 1 148 ? -15.899 4.406 42.061 1.00 62.19 148 THR A CA 1
ATOM 1206 C C . THR A 1 148 ? -17.215 3.732 42.451 1.00 62.19 148 THR A C 1
ATOM 1208 O O . THR A 1 148 ? -18.112 4.398 42.970 1.00 62.19 148 THR A O 1
ATOM 1211 N N . ARG A 1 149 ? -17.360 2.417 42.224 1.00 54.22 149 ARG A N 1
ATOM 1212 C CA . ARG A 1 149 ? -18.498 1.649 42.733 1.00 54.22 149 ARG A CA 1
ATOM 1213 C C . ARG A 1 149 ? -18.288 1.465 44.241 1.00 54.22 149 ARG A C 1
ATOM 1215 O O . ARG A 1 149 ? -17.318 0.808 44.613 1.00 54.22 149 ARG A O 1
ATOM 1222 N N . PRO A 1 150 ? -19.148 2.020 45.113 1.00 57.19 150 PRO A N 1
ATOM 1223 C CA . PRO A 1 150 ? -18.971 1.854 46.548 1.00 57.19 150 PRO A CA 1
ATOM 1224 C C . PRO A 1 150 ? -19.041 0.361 46.875 1.00 57.19 150 PRO A C 1
ATOM 1226 O O . PRO A 1 150 ? -19.950 -0.323 46.409 1.00 57.19 150 PRO A O 1
ATOM 1229 N N . SER A 1 151 ? -18.108 -0.144 47.679 1.00 59.72 151 SER A N 1
ATOM 1230 C CA . SER A 1 151 ? -18.040 -1.547 48.120 1.00 59.72 151 SER A CA 1
ATOM 1231 C C . SER A 1 151 ? -19.162 -1.955 49.090 1.00 59.72 151 SER A C 1
ATOM 1233 O O . SER A 1 151 ? -19.078 -3.003 49.723 1.00 59.72 151 SER A O 1
ATOM 1235 N N . GLY A 1 152 ? -20.199 -1.128 49.232 1.00 58.12 152 GLY A N 1
ATOM 1236 C CA . GLY A 1 152 ? -21.348 -1.386 50.087 1.00 58.12 152 GLY A CA 1
ATOM 1237 C C . GLY A 1 152 ? -22.462 -2.071 49.308 1.00 58.12 152 GLY A C 1
ATOM 1238 O O . GLY A 1 152 ? -22.914 -1.554 48.286 1.00 58.12 152 GLY A O 1
ATOM 1239 N N . ASP A 1 153 ? -22.904 -3.218 49.815 1.00 59.66 153 ASP A N 1
ATOM 1240 C CA . ASP A 1 153 ? -24.070 -3.956 49.342 1.00 59.66 153 ASP A CA 1
ATOM 1241 C C . ASP A 1 153 ? -25.271 -3.015 49.104 1.00 59.66 153 ASP A C 1
ATOM 1243 O O . ASP A 1 153 ? -25.614 -2.177 49.941 1.00 59.66 153 ASP A O 1
ATOM 1247 N N . ILE A 1 154 ? -25.913 -3.145 47.935 1.00 59.72 154 ILE A N 1
ATOM 1248 C CA . ILE A 1 154 ? -27.056 -2.322 47.476 1.00 59.72 154 ILE A CA 1
ATOM 1249 C C . ILE A 1 154 ? -28.165 -2.161 48.549 1.00 59.72 154 ILE A C 1
ATOM 1251 O O . ILE A 1 154 ? -28.727 -1.064 48.646 1.00 59.72 154 ILE A O 1
ATOM 1255 N N . PRO A 1 155 ? -28.481 -3.181 49.379 1.00 59.44 155 PRO A N 1
ATOM 1256 C CA . PRO A 1 155 ? -29.405 -3.040 50.508 1.00 59.44 155 PRO A CA 1
ATOM 1257 C C . PRO A 1 155 ? -29.015 -1.952 51.520 1.00 59.44 155 PRO A C 1
ATOM 1259 O O . PRO A 1 155 ? -29.876 -1.201 51.971 1.00 59.44 155 PRO A O 1
ATOM 1262 N N . THR A 1 156 ? -27.728 -1.809 51.838 1.00 58.12 156 THR A N 1
ATOM 1263 C CA . THR A 1 156 ? -27.237 -0.894 52.880 1.00 58.12 156 THR A CA 1
ATOM 1264 C C . THR A 1 156 ? 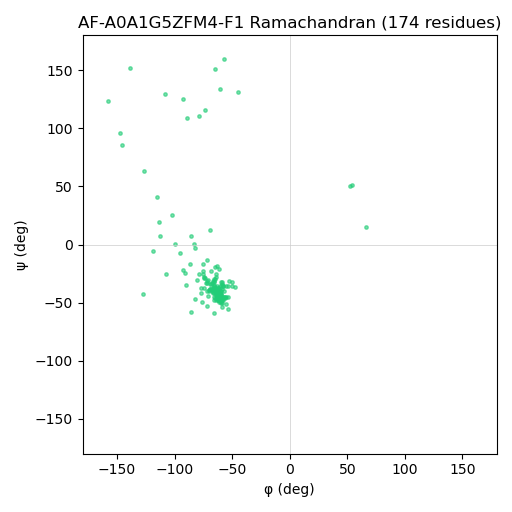-27.352 0.569 52.449 1.00 58.12 156 THR A C 1
ATOM 1266 O O . THR A 1 156 ? -27.645 1.442 53.263 1.00 58.12 156 THR A O 1
ATOM 1269 N N . GLN A 1 157 ? -27.198 0.850 51.151 1.00 57.62 157 GLN A N 1
ATOM 1270 C CA . GLN A 1 157 ? -27.420 2.192 50.600 1.00 57.62 157 GLN A CA 1
ATOM 1271 C C . GLN A 1 157 ? -28.900 2.555 50.501 1.00 57.62 157 GLN A C 1
ATOM 1273 O O . GLN A 1 157 ? -29.253 3.701 50.768 1.00 57.62 157 GLN A O 1
ATOM 1278 N N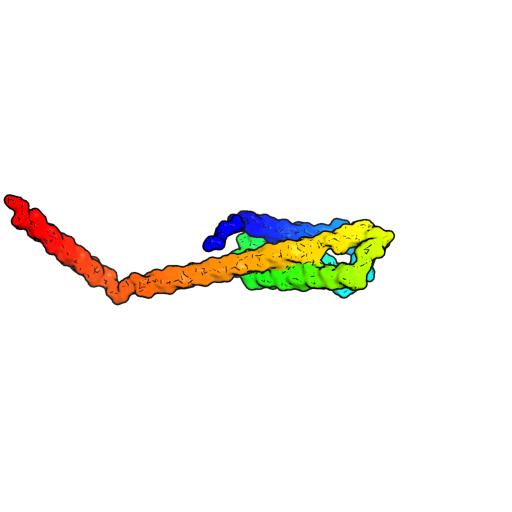 . ARG A 1 158 ? -29.771 1.596 50.156 1.00 60.94 158 ARG A N 1
ATOM 1279 C CA . ARG A 1 158 ? -31.224 1.829 50.175 1.00 60.94 158 ARG A CA 1
ATOM 1280 C C . ARG A 1 158 ? -31.720 2.129 51.585 1.00 60.94 158 ARG A C 1
ATOM 1282 O O . ARG A 1 158 ? -32.425 3.114 51.755 1.00 60.94 158 ARG A O 1
ATOM 1289 N N . ALA A 1 159 ? -31.259 1.373 52.581 1.00 61.69 159 ALA A N 1
ATOM 1290 C CA . ALA A 1 159 ? -31.597 1.617 53.980 1.00 61.69 159 ALA A CA 1
ATOM 1291 C C . ALA A 1 159 ? -31.117 2.998 54.465 1.00 61.69 159 ALA A C 1
ATOM 1293 O O . ALA A 1 159 ? -31.858 3.704 55.146 1.00 61.69 159 ALA A O 1
ATOM 1294 N N . ALA A 1 160 ? -29.910 3.432 54.078 1.00 57.97 160 ALA A N 1
ATOM 1295 C CA . ALA A 1 160 ? -29.401 4.758 54.436 1.00 57.97 160 ALA A CA 1
ATOM 1296 C C . ALA A 1 160 ? -30.208 5.901 53.789 1.00 57.97 160 ALA A C 1
ATOM 1298 O O . ALA A 1 160 ? -30.489 6.899 54.448 1.00 57.97 160 ALA A O 1
ATOM 1299 N N . ILE A 1 161 ? -30.624 5.744 52.527 1.00 60.78 161 ILE A N 1
ATOM 1300 C CA . ILE A 1 161 ? -31.453 6.730 51.812 1.00 60.78 161 ILE A CA 1
ATOM 1301 C C . ILE A 1 161 ? -32.882 6.770 52.379 1.00 60.78 161 ILE A C 1
ATOM 1303 O O . ILE A 1 161 ? -33.434 7.852 52.551 1.00 60.78 161 ILE A O 1
ATOM 1307 N N . GLU A 1 162 ? -33.470 5.623 52.728 1.00 64.44 162 GLU A N 1
ATOM 1308 C CA . GLU A 1 162 ? -34.787 5.553 53.383 1.00 64.44 162 GLU A CA 1
ATOM 1309 C C . GLU A 1 162 ? -34.763 6.160 54.795 1.00 64.44 162 GLU A C 1
ATOM 1311 O O . GLU A 1 162 ? -35.694 6.868 55.172 1.00 64.44 162 GLU A O 1
ATOM 1316 N N . THR A 1 163 ? -33.669 5.974 55.542 1.00 64.00 163 THR A N 1
ATOM 1317 C CA . THR A 1 163 ? -33.481 6.583 56.873 1.00 64.00 163 THR A CA 1
ATOM 1318 C C . THR A 1 163 ? -33.281 8.102 56.787 1.00 64.00 163 THR A C 1
ATOM 1320 O O . THR A 1 163 ? -33.807 8.844 57.611 1.00 64.00 163 THR A O 1
ATOM 1323 N N . LEU A 1 164 ? -32.562 8.591 55.772 1.00 55.47 164 LEU A N 1
ATOM 1324 C CA . LEU A 1 164 ? -32.410 10.030 55.519 1.00 55.47 164 LEU A CA 1
ATOM 1325 C C . LEU A 1 164 ? -33.739 10.676 55.103 1.00 55.47 164 LEU A C 1
ATOM 1327 O O . LEU A 1 164 ? -34.076 11.756 55.585 1.00 55.47 164 LEU A O 1
ATOM 1331 N N . ASN A 1 165 ? -34.528 10.011 54.258 1.00 55.84 165 ASN A N 1
ATOM 1332 C CA . ASN A 1 165 ? -35.816 10.542 53.812 1.00 55.84 165 ASN A CA 1
ATOM 1333 C C . ASN A 1 165 ? -36.853 10.593 54.947 1.00 55.84 165 ASN A C 1
ATOM 1335 O O . ASN A 1 165 ? -37.551 11.598 55.060 1.00 55.84 165 ASN A O 1
ATOM 1339 N N . SER A 1 166 ? -36.897 9.595 55.840 1.00 58.41 166 SER A N 1
ATOM 1340 C CA . SER A 1 166 ? -37.808 9.609 56.998 1.00 58.41 166 SER A CA 1
ATOM 1341 C C . SER A 1 166 ? -37.437 10.668 58.046 1.00 58.41 166 SER A C 1
ATOM 1343 O O . SER A 1 166 ? -38.315 11.291 58.641 1.00 58.41 166 SER A O 1
ATOM 1345 N N . GLN A 1 167 ? -36.142 10.951 58.230 1.00 52.72 167 GLN A N 1
ATOM 1346 C CA . GLN A 1 167 ? -35.685 12.061 59.076 1.00 52.72 167 GLN A CA 1
ATOM 1347 C C . GLN A 1 167 ? -36.033 13.431 58.480 1.00 52.72 167 GLN A C 1
ATOM 1349 O O . GLN A 1 167 ? -36.357 14.359 59.218 1.00 52.72 167 GLN A O 1
ATOM 1354 N N . THR A 1 168 ? -36.014 13.555 57.152 1.00 49.47 168 THR A N 1
ATOM 1355 C CA . THR A 1 168 ? -36.341 14.813 56.461 1.00 49.47 168 THR A CA 1
ATOM 1356 C C . THR A 1 168 ? -37.850 15.099 56.470 1.00 49.47 168 THR A C 1
ATOM 1358 O O . THR A 1 168 ? -38.255 16.260 56.491 1.00 49.47 168 THR A O 1
ATOM 1361 N N . GLU A 1 169 ? -38.692 14.061 56.506 1.00 48.75 169 GLU A N 1
ATOM 1362 C CA . GLU A 1 169 ? -40.151 14.193 56.625 1.00 48.75 169 GLU A CA 1
ATOM 1363 C C . GLU A 1 169 ? -40.592 14.639 58.028 1.00 48.75 169 GLU A C 1
ATOM 1365 O O . GLU A 1 169 ? -41.433 15.528 58.138 1.00 48.7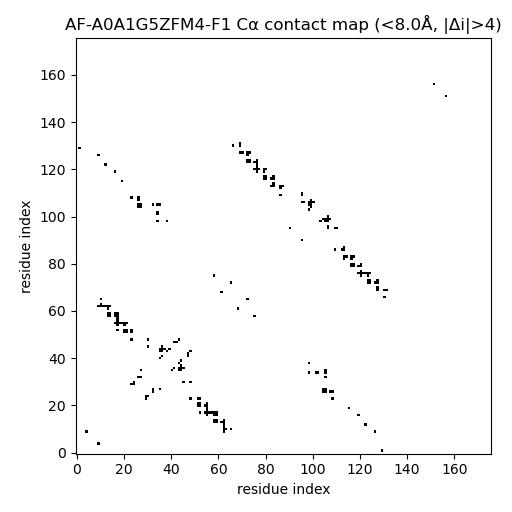5 169 GLU A O 1
ATOM 1370 N N . ASN A 1 170 ? -39.963 14.130 59.094 1.00 45.94 170 ASN A N 1
ATOM 1371 C CA . ASN A 1 170 ? -40.274 14.545 60.471 1.00 45.94 170 ASN A CA 1
ATOM 1372 C C . ASN A 1 170 ? -39.911 16.012 60.764 1.00 45.94 170 ASN A C 1
ATOM 1374 O O . ASN A 1 170 ? -40.624 16.681 61.503 1.00 45.94 170 ASN A O 1
ATOM 1378 N N . ILE A 1 171 ? -38.864 16.556 60.135 1.00 47.66 171 ILE A N 1
ATOM 1379 C CA . ILE A 1 171 ? -38.483 17.974 60.292 1.00 47.66 171 ILE A CA 1
ATOM 1380 C C . ILE A 1 171 ? -39.524 18.917 59.658 1.00 47.66 171 ILE A C 1
ATOM 1382 O O . ILE A 1 171 ? -39.619 20.082 60.035 1.00 47.66 171 ILE A O 1
ATOM 1386 N N . ARG A 1 172 ? -40.325 18.428 58.703 1.00 41.59 172 ARG A N 1
ATOM 1387 C CA . ARG A 1 172 ? -41.307 19.239 57.969 1.00 41.59 172 ARG A CA 1
ATOM 1388 C C . ARG A 1 172 ? -42.667 19.339 58.667 1.00 41.59 172 ARG A C 1
ATOM 1390 O O . ARG A 1 172 ? -43.444 20.222 58.314 1.00 41.59 172 ARG A O 1
ATOM 1397 N N . ILE A 1 173 ? -42.954 18.453 59.623 1.00 47.03 173 ILE A N 1
ATOM 1398 C CA . ILE A 1 173 ? -44.238 18.393 60.342 1.00 47.03 173 ILE A CA 1
ATOM 1399 C C . ILE A 1 173 ? -44.211 19.253 61.621 1.00 47.03 173 ILE A C 1
ATOM 1401 O O . ILE A 1 173 ? -45.244 19.785 62.005 1.00 47.03 173 ILE A O 1
ATOM 1405 N N . ASP A 1 174 ? -43.034 19.505 62.204 1.00 42.41 174 ASP A N 1
ATOM 1406 C CA . ASP A 1 174 ? -42.875 20.340 63.412 1.00 42.41 174 ASP A CA 1
ATOM 1407 C C . ASP A 1 174 ? -42.750 21.858 63.124 1.00 42.41 174 ASP A C 1
ATOM 1409 O O . ASP A 1 174 ? -42.468 22.649 64.025 1.00 42.41 174 ASP A O 1
ATOM 1413 N N . SER A 1 175 ? -42.941 22.292 61.870 1.00 45.03 175 SER A N 1
ATOM 1414 C CA . SER A 1 175 ? -42.796 23.697 61.436 1.00 45.03 175 SER A CA 1
ATOM 1415 C C . SER A 1 175 ? -44.098 24.379 60.976 1.00 45.03 175 SER A C 1
ATOM 1417 O O . SER A 1 175 ? -44.038 25.388 60.270 1.00 45.03 175 SER A O 1
ATOM 1419 N N . THR A 1 176 ? -45.263 23.851 61.357 1.00 41.84 176 THR A N 1
ATOM 1420 C CA . THR A 1 176 ? -46.596 24.459 61.145 1.00 41.84 176 THR A CA 1
ATOM 1421 C C . THR A 1 176 ? -47.441 24.331 62.395 1.00 41.84 176 THR A C 1
ATOM 1423 O O . THR A 1 176 ? -48.112 25.327 62.741 1.00 41.84 176 THR A O 1
#

Solvent-accessible surface area (backbone atoms only — not comparable to full-atom values): 9450 Å² total; per-residue (Å²): 143,92,79,86,75,53,70,69,56,51,27,49,48,28,38,50,54,13,53,58,32,47,46,52,42,64,43,24,59,69,74,68,46,62,66,43,26,72,75,36,58,79,68,42,18,71,67,37,53,50,47,41,38,53,52,12,51,53,37,40,75,35,26,89,51,46,85,82,41,46,69,58,37,45,49,52,16,52,52,22,45,52,49,21,50,52,42,52,51,46,60,76,75,47,64,63,66,63,43,36,74,75,35,59,46,38,24,51,43,75,66,45,53,33,58,51,23,47,54,46,18,54,50,28,45,52,53,30,52,52,56,54,52,53,53,50,54,53,51,50,58,47,52,54,53,59,70,70,45,72,93,64,59,71,68,60,55,52,52,51,51,53,52,52,51,55,55,56,52,58,63,63,66,80,74,119

Secondary structure (DSSP, 8-state):
---SS-HHHHHHHHHHHHHHHHHHHHHTTTTT-THHHHH-TTTSSHHHHHHHHHHHHHHHHHTTTTTTTHHHHHHHHHHHHHHHHHHHHHHHHS-HHHHHHH-HHHHHHHHHHHHHHHHHHHHHHHHHHHHHHHHHHHHHHHHHHHHTS-SS-HHHHHHHHHHHHHHHHHHHHTT-

Radius of gyration: 29.0 Å; Cα contacts (8 Å, |Δi|>4): 131; chains: 1; bounding box: 67×36×86 Å

Foldseek 3Di:
DQDDDDLVRQLVLLLVLLVLLVCLCVLCVNVVNVLQCVLPVPCRNSVNSVVSNVVSVVSNVCSNPCLVVLVVLVVLLVVLVVLLVVLVVSVVPDDLVVSCVVPVSSSVCSVPVSVSSVVSSVSSVSVSVSSVVVVVVVVVVVVVVVVPPPPDDPVVVVVVVVVVVVVVVVVVVVPD

Organism: NCBI:txid279824

Mean predicted aligned error: 9.99 Å

pLDDT: mean 87.2, std 17.06, range [40.09, 98.75]

Nearest PDB structures (foldseek):
  3ja6-assembly1_I  TM=2.511E-01  e=7.784E+00  Escherichia coli

Sequence (176 aa):
MLGILKNTTITKGFVLAGLFNMTVLVFSRFFTNPVIPESDPVVMSNFGLVMIVVWGLAYISVSKNYPAVKWLVAVFAVEKLIYGIVWTKWNLNHELSAVYAKDTMAGIFYTIYGLNDWIFFIFFSYVFLRLMLYKNSQKLRRIARTETRPSGDIPTQRAAIETLNSQTENIRIDST